Protein AF-A0A357GSZ4-F1 (afdb_monomer)

Radius of gyration: 9.91 Å; Cα contacts (8 Å, |Δi|>4): 32; chains: 1; bounding box: 26×19×24 Å

Secondary structure (DSSP, 8-state):
--HHHHHHHHHHTSPTT----HHHHHHHTT-TT-HHHHHHHHHT---

Solvent-accessible surface area (backbone atoms only — not comparable to full-atom values): 2958 Å² total; per-residue (Å²): 136,52,74,68,57,54,52,50,57,56,59,72,67,55,56,90,96,60,86,82,52,49,52,56,54,14,46,77,72,74,39,59,86,40,25,67,59,48,51,53,49,61,74,65,47,91,118

Nearest PDB structures (foldseek):
  4wx9-assembly1_C-4  TM=9.246E-01  e=1.594E-02  Mycobacterium tuberculosis H37Rv
  1qnt-assembly1_A  TM=8.473E-01  e=1.088E-02  Homo sapiens
  4wxc-assembly1_A  TM=9.132E-01  e=3.642E-02  Mycobacterium tuberculosis H37Rv
  3gx4-assembly1_X  TM=9.852E-01  e=6.453E-02  Schizosaccharomyces pombe
  7e76-assembly1_B  TM=7.783E-01  e=3.323E+00  Triticum aestivum

Structure (mmCIF, N/CA/C/O backbone):
data_AF-A0A357GSZ4-F1
#
_entry.id   AF-A0A3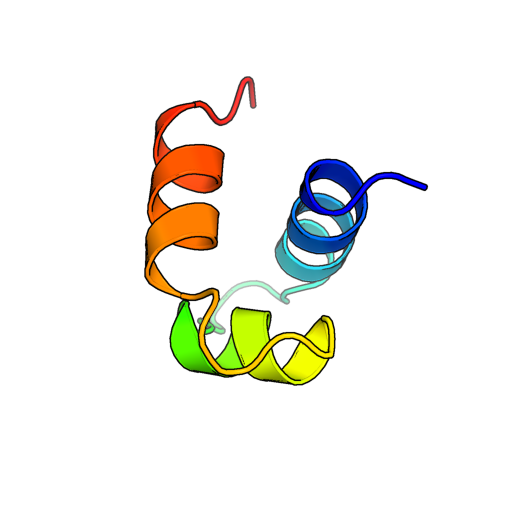57GSZ4-F1
#
loop_
_atom_site.group_PDB
_atom_site.id
_atom_site.type_symbol
_atom_site.label_atom_id
_atom_site.label_alt_id
_atom_site.label_comp_id
_atom_site.label_asym_id
_atom_site.label_entity_id
_atom_site.label_seq_id
_atom_site.pdbx_PDB_ins_code
_atom_site.Cartn_x
_atom_site.Cartn_y
_atom_site.Cartn_z
_atom_site.occupancy
_atom_site.B_iso_or_equiv
_atom_site.auth_seq_id
_atom_site.auth_comp_id
_atom_site.auth_asym_id
_atom_site.auth_atom_id
_atom_site.pdbx_PDB_model_num
ATOM 1 N N . MET A 1 1 ? 8.797 12.443 0.169 1.00 60.28 1 MET A N 1
ATOM 2 C CA . MET A 1 1 ? 7.691 11.467 0.242 1.00 60.28 1 MET A CA 1
ATOM 3 C C . MET A 1 1 ? 8.238 10.098 -0.110 1.00 60.28 1 MET A C 1
ATOM 5 O O . MET A 1 1 ? 8.641 9.873 -1.249 1.00 60.28 1 MET A O 1
ATOM 9 N N . ASN A 1 2 ? 8.354 9.226 0.882 1.00 85.81 2 ASN A N 1
ATOM 10 C CA . ASN A 1 2 ? 8.958 7.914 0.712 1.00 85.81 2 ASN A CA 1
ATOM 11 C C . ASN A 1 2 ? 7.962 6.934 0.064 1.00 85.81 2 ASN A C 1
ATOM 13 O O . ASN A 1 2 ? 6.745 7.126 0.120 1.00 85.81 2 ASN A O 1
ATOM 17 N N . PHE A 1 3 ? 8.461 5.864 -0.557 1.00 85.44 3 PHE A N 1
ATOM 18 C CA . PHE A 1 3 ? 7.614 4.886 -1.258 1.00 85.44 3 PHE A CA 1
ATOM 19 C C . PHE A 1 3 ? 6.546 4.275 -0.329 1.00 85.44 3 PHE A C 1
ATOM 21 O O . PHE A 1 3 ? 5.395 4.131 -0.733 1.00 85.44 3 PHE A O 1
ATOM 28 N N . LYS A 1 4 ? 6.906 4.016 0.935 1.00 88.81 4 LYS A N 1
ATOM 29 C CA . LYS A 1 4 ? 6.005 3.542 1.998 1.00 88.81 4 LYS A CA 1
ATOM 30 C C . LYS A 1 4 ? 4.861 4.528 2.288 1.00 88.81 4 LYS A C 1
ATOM 32 O O . LYS A 1 4 ? 3.699 4.144 2.261 1.00 88.81 4 LYS A O 1
ATOM 37 N N . GLU A 1 5 ? 5.173 5.809 2.481 1.00 88.88 5 GLU A N 1
ATOM 38 C CA . GLU A 1 5 ? 4.172 6.854 2.762 1.00 88.88 5 GLU A CA 1
ATOM 39 C C . GLU A 1 5 ? 3.192 7.033 1.599 1.00 88.88 5 GLU A C 1
ATOM 41 O O . GLU A 1 5 ? 1.991 7.205 1.800 1.00 88.88 5 GLU A O 1
ATOM 46 N N . LYS A 1 6 ? 3.695 6.956 0.360 1.00 89.88 6 LYS A N 1
ATOM 47 C CA . LYS A 1 6 ? 2.861 7.048 -0.843 1.00 89.88 6 LYS A CA 1
ATOM 48 C C . LYS A 1 6 ? 1.858 5.893 -0.912 1.00 89.88 6 LYS A C 1
ATOM 50 O O . LYS A 1 6 ? 0.701 6.113 -1.256 1.00 89.88 6 LYS A O 1
ATOM 55 N N . VAL A 1 7 ? 2.294 4.682 -0.559 1.00 91.00 7 VAL A N 1
ATOM 56 C CA . VAL A 1 7 ? 1.438 3.488 -0.482 1.00 91.00 7 VAL A CA 1
ATOM 57 C C . VAL A 1 7 ? 0.335 3.675 0.563 1.00 91.00 7 VAL A C 1
ATOM 59 O O . VAL A 1 7 ? -0.830 3.451 0.244 1.00 91.00 7 VAL A O 1
ATOM 62 N N . TYR A 1 8 ? 0.671 4.142 1.767 1.00 90.62 8 TYR A N 1
ATOM 63 C CA . TYR A 1 8 ? -0.317 4.368 2.827 1.00 90.62 8 TYR A CA 1
ATOM 64 C C . TYR A 1 8 ? -1.317 5.466 2.486 1.00 90.62 8 TYR A C 1
ATOM 66 O O . TYR A 1 8 ? -2.515 5.268 2.661 1.00 90.62 8 TYR A O 1
ATOM 74 N N . LYS A 1 9 ? -0.865 6.580 1.900 1.00 91.19 9 LYS A N 1
ATOM 75 C CA . LYS A 1 9 ? -1.766 7.658 1.475 1.00 91.19 9 LYS A CA 1
ATOM 76 C C . LYS A 1 9 ? -2.790 7.180 0.441 1.00 91.19 9 LYS A C 1
ATOM 78 O O . LYS A 1 9 ? -3.969 7.509 0.539 1.00 91.19 9 LYS A O 1
ATOM 83 N N . ILE A 1 10 ? -2.353 6.379 -0.535 1.00 90.50 10 ILE A N 1
ATOM 84 C CA . ILE A 1 10 ? -3.258 5.796 -1.535 1.00 90.50 10 ILE A CA 1
ATOM 85 C C . ILE A 1 10 ? -4.209 4.795 -0.875 1.00 90.50 10 ILE A C 1
ATOM 87 O O . ILE A 1 10 ? -5.397 4.814 -1.176 1.00 90.50 10 ILE A O 1
ATOM 91 N N . CYS A 1 11 ? -3.713 3.962 0.043 1.00 90.31 11 CYS A N 1
ATOM 92 C CA . CYS A 1 11 ? -4.537 2.984 0.752 1.00 90.31 11 CYS A CA 1
ATOM 93 C C . CYS A 1 11 ? -5.623 3.648 1.613 1.00 90.31 11 CYS A C 1
ATOM 95 O O . CYS A 1 11 ? -6.775 3.234 1.576 1.00 90.31 11 CYS A O 1
ATOM 97 N N . SER A 1 12 ? -5.278 4.727 2.317 1.00 90.75 12 SER A N 1
ATOM 98 C CA . SER A 1 12 ? -6.210 5.531 3.117 1.00 90.75 12 SER A CA 1
ATOM 99 C C . SER A 1 12 ? -7.273 6.244 2.264 1.00 90.75 12 SER A C 1
ATOM 101 O O . SER A 1 12 ? -8.363 6.535 2.743 1.00 90.75 12 SER A O 1
ATOM 103 N N . SER A 1 13 ? -7.001 6.466 0.973 1.00 92.06 13 SER A N 1
ATOM 104 C CA . SER A 1 13 ? -7.955 7.081 0.037 1.00 92.06 13 SER A CA 1
ATOM 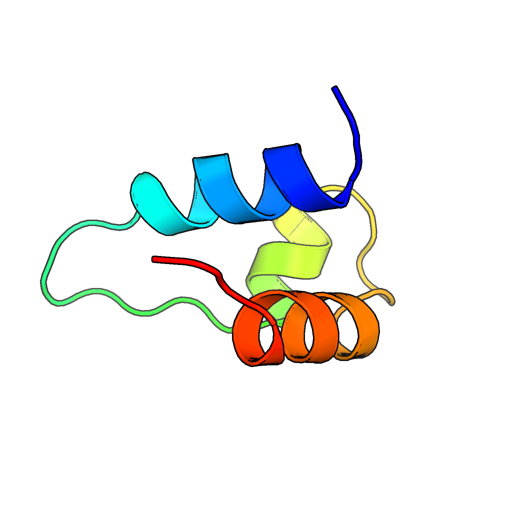105 C C . SER A 1 13 ? -8.988 6.094 -0.533 1.00 92.06 13 SER A C 1
ATOM 107 O O . SER A 1 13 ? -9.850 6.497 -1.316 1.00 92.06 13 SER A O 1
ATOM 109 N N . ILE A 1 14 ? -8.901 4.798 -0.209 1.00 90.19 14 ILE A N 1
ATOM 110 C CA . ILE A 1 14 ? -9.823 3.785 -0.738 1.00 90.19 14 ILE A CA 1
ATOM 111 C C . ILE A 1 14 ? -11.176 3.920 -0.024 1.00 90.19 14 ILE A C 1
ATOM 113 O O . ILE A 1 14 ? -11.232 3.832 1.203 1.00 90.19 14 ILE A O 1
ATOM 117 N N . PRO A 1 15 ? -12.286 4.104 -0.760 1.00 93.00 15 PRO A N 1
ATOM 118 C CA . PRO A 1 15 ? -13.599 4.232 -0.146 1.00 93.00 15 PRO A CA 1
ATOM 119 C C . PRO A 1 15 ? -14.062 2.902 0.459 1.00 93.00 15 PRO A C 1
ATOM 121 O O . PRO A 1 15 ? -13.758 1.820 -0.054 1.00 93.00 15 PRO A O 1
ATOM 124 N N . LYS A 1 16 ? -14.862 2.989 1.527 1.00 91.88 16 LYS A N 1
ATOM 125 C CA . LYS A 1 16 ? -15.452 1.817 2.186 1.00 91.88 16 LYS A CA 1
ATOM 126 C C . LYS A 1 16 ? -16.250 0.975 1.184 1.00 91.88 16 LYS A C 1
ATOM 128 O O . LYS A 1 16 ? -16.958 1.511 0.336 1.00 91.88 16 LYS A O 1
ATOM 133 N N . GLY A 1 17 ? -16.118 -0.347 1.282 1.00 94.44 17 GLY A N 1
ATOM 134 C CA . GLY A 1 17 ? -16.759 -1.295 0.365 1.00 94.44 17 GLY A CA 1
ATOM 135 C C . GLY A 1 17 ? -16.017 -1.506 -0.959 1.00 94.44 17 GLY A C 1
ATOM 136 O O . GLY A 1 17 ? -16.438 -2.341 -1.755 1.00 94.44 17 GLY A O 1
ATOM 137 N N . LYS A 1 18 ? -14.900 -0.804 -1.200 1.00 94.31 18 LYS A N 1
ATOM 138 C CA . LYS A 1 18 ? -13.975 -1.117 -2.296 1.00 94.31 18 LYS A CA 1
ATOM 139 C C . LYS A 1 18 ? -12.685 -1.716 -1.758 1.00 94.31 18 LYS A C 1
ATOM 141 O O . LYS A 1 18 ? -12.244 -1.414 -0.654 1.00 94.31 18 LYS A O 1
ATOM 146 N N . VAL A 1 19 ? -12.070 -2.550 -2.584 1.00 93.19 19 VAL A N 1
ATOM 147 C CA . VAL A 1 19 ? -10.771 -3.165 -2.316 1.00 93.19 19 VAL A CA 1
ATOM 148 C C . VAL A 1 19 ? -9.822 -2.862 -3.462 1.00 93.19 19 VAL A C 1
ATOM 150 O O . VAL A 1 19 ? -10.242 -2.661 -4.602 1.00 93.19 19 VAL A O 1
ATOM 153 N N . VAL A 1 20 ? -8.529 -2.839 -3.158 1.00 92.44 20 VAL A N 1
ATOM 154 C CA . VAL A 1 20 ? -7.474 -2.714 -4.159 1.00 92.44 20 VAL A CA 1
ATOM 155 C C . VAL A 1 20 ? -6.453 -3.817 -3.928 1.00 92.44 20 VAL A C 1
ATOM 157 O O . VAL A 1 20 ? -6.117 -4.152 -2.793 1.00 92.44 20 VAL A O 1
ATOM 160 N N . THR A 1 21 ? -5.941 -4.393 -5.005 1.00 93.06 21 THR A N 1
ATOM 161 C CA . THR A 1 21 ? -4.892 -5.412 -4.914 1.00 93.06 21 THR A CA 1
ATOM 162 C C . THR A 1 21 ? -3.515 -4.767 -4.775 1.00 93.06 21 THR A C 1
ATOM 164 O O . THR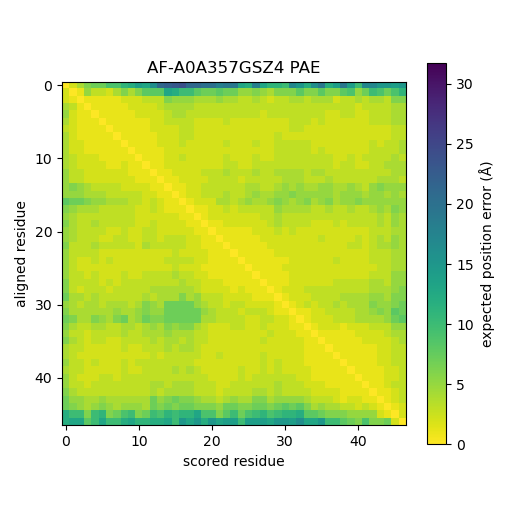 A 1 21 ? -3.272 -3.661 -5.265 1.00 93.06 21 THR A O 1
ATOM 167 N N . TYR A 1 22 ? -2.554 -5.488 -4.192 1.00 92.44 22 TYR A N 1
ATOM 168 C CA . TYR A 1 22 ? -1.168 -5.012 -4.103 1.00 92.44 22 TYR A CA 1
ATOM 169 C C . TYR A 1 22 ? -0.539 -4.743 -5.474 1.00 92.44 22 TYR A C 1
ATOM 171 O O . TYR A 1 22 ? 0.261 -3.822 -5.609 1.00 92.44 22 TYR A O 1
ATOM 179 N N . GLY A 1 23 ? -0.930 -5.494 -6.508 1.00 92.25 23 GLY A N 1
ATOM 180 C CA . GLY A 1 23 ? -0.505 -5.240 -7.887 1.00 92.25 23 GLY A CA 1
ATOM 181 C C . GLY A 1 23 ? -1.072 -3.935 -8.456 1.00 92.25 23 GLY A C 1
ATOM 182 O O . GLY A 1 23 ? -0.357 -3.193 -9.130 1.00 92.25 23 GLY A O 1
ATOM 183 N N . GLN A 1 24 ? -2.329 -3.609 -8.150 1.00 92.12 24 GLN A N 1
ATOM 184 C CA . GLN A 1 24 ? -2.934 -2.329 -8.531 1.00 92.12 24 GLN A CA 1
ATOM 185 C C . GLN A 1 24 ? -2.292 -1.159 -7.772 1.00 92.12 24 GLN A C 1
ATOM 187 O O . GLN A 1 24 ? -1.884 -0.186 -8.399 1.00 92.12 24 GLN A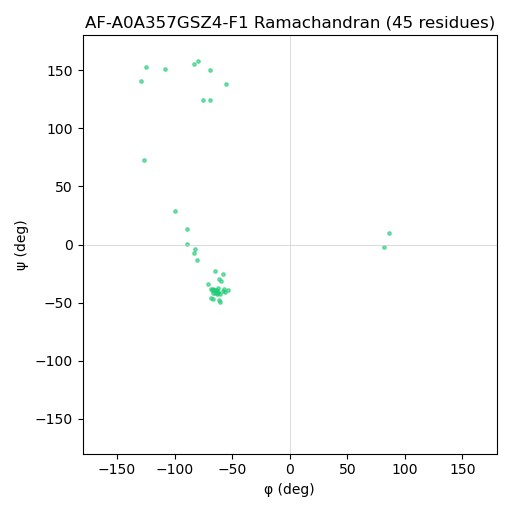 O 1
ATOM 192 N N . LEU A 1 25 ? -2.094 -1.283 -6.457 1.00 91.94 25 LEU A N 1
ATOM 193 C CA . LEU A 1 25 ? -1.350 -0.309 -5.642 1.00 91.94 25 LEU A CA 1
ATOM 194 C C . LEU A 1 25 ? 0.081 -0.083 -6.168 1.00 91.94 25 LEU A C 1
ATOM 196 O O . LEU A 1 25 ? 0.555 1.051 -6.255 1.00 91.94 25 LEU A O 1
ATOM 200 N N . ALA A 1 26 ? 0.765 -1.151 -6.580 1.00 92.81 26 ALA A N 1
ATOM 201 C CA . ALA A 1 26 ? 2.095 -1.095 -7.185 1.00 92.81 26 ALA A CA 1
ATOM 202 C C . ALA A 1 26 ? 2.099 -0.308 -8.508 1.00 92.81 26 ALA A C 1
ATOM 204 O O . ALA A 1 26 ? 2.990 0.506 -8.752 1.00 92.81 26 ALA A O 1
ATOM 205 N N . ARG A 1 27 ? 1.072 -0.484 -9.347 1.00 92.12 27 ARG A N 1
ATOM 206 C CA . ARG A 1 27 ? 0.903 0.301 -10.581 1.00 92.12 27 ARG A CA 1
ATOM 207 C C . ARG A 1 27 ? 0.617 1.775 -10.284 1.00 92.12 27 ARG A C 1
ATOM 209 O O . ARG A 1 27 ? 1.298 2.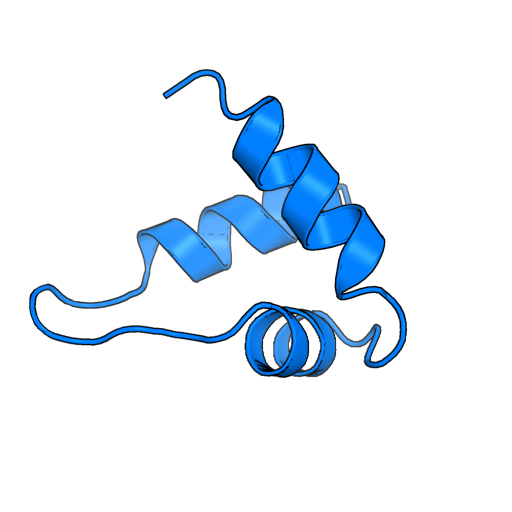632 -10.836 1.00 92.12 27 ARG A O 1
ATOM 216 N N . LEU A 1 28 ? -0.301 2.066 -9.361 1.00 89.31 28 LEU A N 1
ATOM 217 C CA . LEU A 1 28 ? -0.669 3.435 -8.962 1.00 89.31 28 LEU A CA 1
ATOM 218 C C . LEU A 1 28 ? 0.504 4.220 -8.360 1.00 89.31 28 LEU A C 1
ATOM 220 O O . LEU A 1 28 ? 0.591 5.439 -8.483 1.00 89.31 28 LEU A O 1
ATOM 224 N N . THR A 1 29 ? 1.438 3.525 -7.717 1.00 88.62 29 THR A N 1
ATOM 225 C CA . THR A 1 29 ? 2.633 4.146 -7.134 1.00 88.62 29 THR A CA 1
ATOM 226 C C . THR A 1 29 ? 3.767 4.365 -8.140 1.00 88.62 29 THR A C 1
ATOM 228 O O . THR A 1 29 ? 4.731 5.055 -7.797 1.00 88.62 29 THR A O 1
ATOM 231 N N . GLY A 1 30 ? 3.639 3.854 -9.373 1.00 88.31 30 G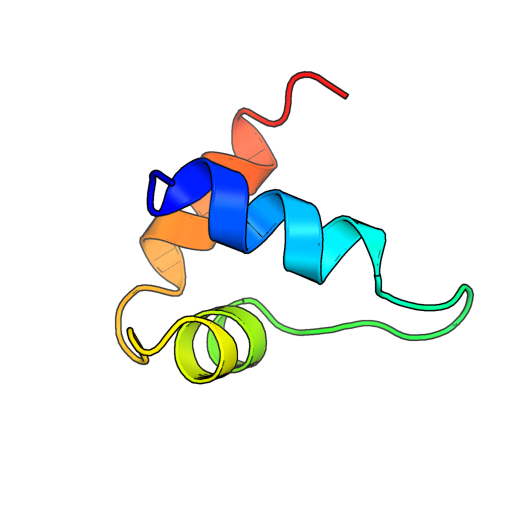LY A N 1
ATOM 232 C CA . GLY A 1 30 ? 4.654 3.918 -10.431 1.00 88.31 30 GLY A CA 1
ATOM 233 C C . GLY A 1 30 ? 5.688 2.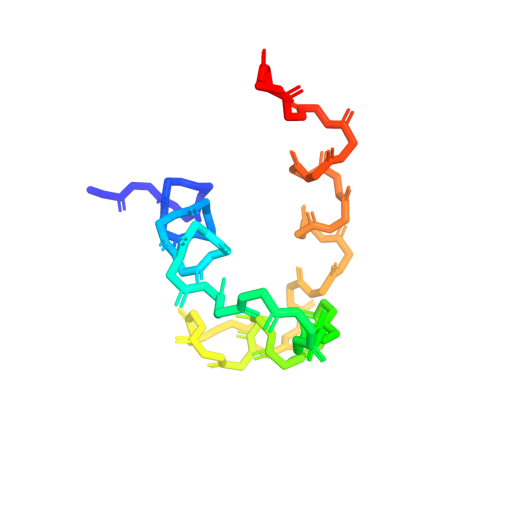788 -10.374 1.00 88.31 30 GLY A C 1
ATOM 234 O O . GLY A 1 30 ? 6.691 2.836 -11.080 1.00 88.31 30 GLY A O 1
ATOM 235 N N . LYS A 1 31 ? 5.473 1.765 -9.535 1.00 89.62 31 LYS A N 1
ATOM 236 C CA . LYS A 1 31 ? 6.381 0.620 -9.368 1.00 89.62 31 LYS A CA 1
ATOM 237 C C . LYS A 1 31 ? 5.628 -0.702 -9.547 1.00 89.62 31 LYS A C 1
ATOM 239 O O . LYS A 1 31 ? 5.440 -1.422 -8.571 1.00 89.62 31 LYS A O 1
ATOM 244 N N . PRO A 1 32 ? 5.235 -1.086 -10.775 1.00 88.75 32 PRO A N 1
ATOM 245 C CA . PRO A 1 32 ? 4.359 -2.237 -11.029 1.00 88.75 32 PRO A CA 1
ATOM 246 C C . PRO A 1 32 ? 4.880 -3.583 -10.490 1.00 88.75 32 PRO A C 1
ATOM 248 O O . PRO A 1 32 ? 4.081 -4.464 -10.186 1.00 88.75 32 PRO A O 1
ATOM 251 N N . LYS A 1 33 ? 6.200 -3.745 -10.320 1.00 91.69 33 LYS A N 1
ATOM 252 C CA . LYS A 1 33 ? 6.830 -4.960 -9.762 1.00 91.69 33 LYS A CA 1
ATOM 253 C C . LYS A 1 33 ? 6.974 -4.948 -8.230 1.00 91.69 33 LYS A C 1
ATOM 255 O O . LYS A 1 33 ? 7.472 -5.908 -7.654 1.00 91.69 33 LYS A O 1
ATOM 260 N N . ALA A 1 34 ? 6.534 -3.890 -7.547 1.00 92.62 34 ALA A N 1
ATOM 261 C CA . ALA A 1 34 ? 6.712 -3.723 -6.103 1.00 92.62 34 ALA A CA 1
ATOM 262 C C . ALA A 1 34 ? 5.575 -4.313 -5.247 1.00 92.62 34 ALA A C 1
ATOM 264 O O . ALA A 1 34 ? 5.517 -4.046 -4.049 1.00 92.62 34 ALA A O 1
ATOM 265 N N . ALA A 1 35 ? 4.690 -5.138 -5.818 1.00 92.81 35 ALA A N 1
ATOM 266 C CA . ALA A 1 35 ? 3.555 -5.726 -5.099 1.00 92.81 35 ALA A CA 1
ATOM 267 C C . ALA A 1 35 ? 3.975 -6.462 -3.810 1.00 92.81 35 ALA A C 1
ATOM 269 O O . ALA A 1 35 ? 3.323 -6.326 -2.777 1.00 92.81 35 ALA A 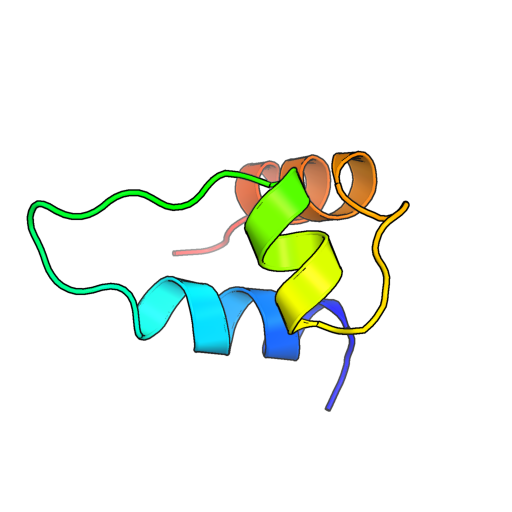O 1
ATOM 270 N N . ARG A 1 36 ? 5.104 -7.186 -3.835 1.00 93.56 36 ARG A N 1
ATOM 271 C CA . ARG A 1 36 ? 5.613 -7.889 -2.647 1.00 93.56 36 ARG A CA 1
ATOM 272 C C . ARG A 1 36 ? 6.108 -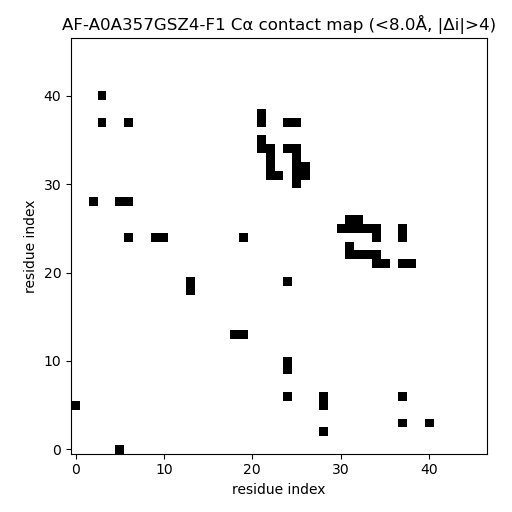6.932 -1.559 1.00 93.56 36 ARG A C 1
ATOM 274 O O . ARG A 1 36 ? 5.840 -7.173 -0.388 1.00 93.56 36 ARG A O 1
ATOM 281 N N . ALA A 1 37 ? 6.756 -5.829 -1.938 1.00 91.75 37 ALA A N 1
ATOM 282 C CA . ALA A 1 37 ? 7.177 -4.794 -0.992 1.00 91.75 37 ALA A CA 1
ATOM 283 C C . ALA A 1 37 ? 5.971 -4.111 -0.329 1.00 91.75 37 ALA A C 1
ATOM 285 O O . ALA A 1 37 ? 5.983 -3.872 0.873 1.00 91.75 37 ALA A O 1
ATOM 286 N N . ILE A 1 38 ? 4.900 -3.871 -1.089 1.00 92.62 38 ILE A N 1
ATOM 287 C CA . ILE A 1 38 ? 3.646 -3.321 -0.557 1.00 92.62 38 ILE A CA 1
ATOM 288 C C . ILE A 1 38 ? 3.022 -4.272 0.466 1.00 92.62 38 ILE A C 1
ATOM 290 O O . ILE A 1 38 ? 2.618 -3.818 1.531 1.00 92.62 38 ILE A O 1
ATOM 294 N N . GLY A 1 39 ? 3.023 -5.582 0.203 1.00 92.56 39 GLY A N 1
ATOM 295 C CA . GLY A 1 39 ? 2.591 -6.576 1.191 1.00 92.56 39 GLY A CA 1
ATOM 296 C C . GLY A 1 39 ? 3.399 -6.513 2.494 1.00 92.56 39 GLY A C 1
ATOM 297 O O . GLY A 1 39 ? 2.825 -6.588 3.575 1.00 92.56 39 GLY A O 1
ATOM 298 N N . VAL A 1 40 ? 4.718 -6.299 2.413 1.00 92.88 40 VAL A N 1
ATOM 299 C CA . VAL A 1 40 ? 5.571 -6.099 3.602 1.00 92.88 40 VAL A CA 1
ATOM 300 C C . VAL A 1 40 ? 5.216 -4.804 4.341 1.00 92.88 40 VAL A C 1
ATOM 302 O O . VAL A 1 40 ? 5.184 -4.792 5.568 1.00 92.88 40 VAL A O 1
ATOM 305 N N . PHE A 1 41 ? 4.914 -3.718 3.628 1.00 91.81 41 PHE A N 1
ATOM 306 C CA . PHE A 1 41 ? 4.495 -2.464 4.262 1.00 91.81 41 PHE A CA 1
ATOM 307 C C . PHE A 1 41 ? 3.144 -2.579 4.956 1.00 91.81 41 PHE A C 1
ATOM 309 O O . PHE A 1 41 ? 2.991 -2.018 6.034 1.00 91.81 41 PHE A O 1
ATOM 316 N N . MET A 1 42 ? 2.197 -3.308 4.367 1.00 89.31 42 MET A N 1
ATOM 317 C CA . MET A 1 42 ? 0.897 -3.561 4.992 1.00 89.31 42 MET A CA 1
ATOM 318 C C . MET A 1 42 ? 1.013 -4.514 6.181 1.00 89.31 42 MET A C 1
ATOM 320 O O . MET A 1 42 ? 0.328 -4.326 7.175 1.00 89.31 42 MET A O 1
ATOM 324 N N . LYS A 1 43 ? 1.931 -5.490 6.136 1.00 91.50 43 LYS A N 1
ATOM 325 C CA . LYS A 1 43 ? 2.240 -6.339 7.297 1.00 91.50 43 LYS A CA 1
ATOM 326 C C . LYS A 1 43 ? 2.794 -5.532 8.478 1.00 91.50 43 LYS A C 1
ATOM 328 O O . LYS A 1 43 ? 2.491 -5.848 9.619 1.00 91.50 43 LYS A O 1
ATOM 333 N N . ASN A 1 44 ? 3.610 -4.519 8.195 1.00 87.94 44 ASN A N 1
ATOM 334 C CA . ASN A 1 44 ? 4.208 -3.630 9.193 1.00 87.94 44 ASN A CA 1
ATOM 335 C C . ASN A 1 44 ? 3.440 -2.302 9.308 1.00 87.94 44 ASN A C 1
ATOM 337 O O . ASN A 1 44 ? 4.058 -1.260 9.558 1.00 87.94 44 ASN A O 1
ATOM 341 N N . ASN A 1 45 ? 2.134 -2.314 9.024 1.00 85.62 45 ASN A N 1
ATOM 342 C CA . ASN A 1 45 ? 1.302 -1.129 9.159 1.00 85.62 45 ASN A CA 1
ATOM 343 C C . ASN A 1 45 ? 1.146 -0.795 10.653 1.00 85.62 45 ASN A C 1
ATOM 345 O O . ASN A 1 45 ? 0.760 -1.684 11.407 1.00 85.62 45 ASN A O 1
ATOM 349 N N . PRO A 1 46 ? 1.499 0.425 11.094 1.00 75.88 46 PRO A N 1
ATOM 350 C CA . PRO A 1 46 ? 1.391 0.815 12.499 1.00 75.88 46 PRO A CA 1
ATOM 351 C C . PRO A 1 46 ? -0.031 1.225 12.918 1.00 75.88 46 PRO A C 1
ATOM 353 O O . PRO A 1 46 ? -0.266 1.355 14.116 1.00 75.88 46 PRO A O 1
ATOM 356 N N . ASP A 1 47 ? -0.930 1.441 11.949 1.00 67.50 47 ASP A N 1
ATOM 357 C CA . ASP A 1 47 ? -2.363 1.709 12.152 1.00 67.50 47 ASP A CA 1
ATOM 358 C C . ASP A 1 47 ? -3.196 0.420 12.193 1.00 67.50 47 ASP A C 1
ATOM 360 O O . ASP A 1 47 ? -2.894 -0.498 11.383 1.00 67.50 47 ASP A O 1
#

Sequence (47 aa):
MNFKEKVYKICSSIPKGKVVTYGQLARLTGKPKAARAIGVFMKNNPD

pLDDT: mean 89.5, std 6.23, range [60.28, 94.44]

Foldseek 3Di:
DDLLVLLVVVVVPDDPPDDDALQRSCVVSVRNPCSVVSVVSVVVPPD

Mean predicted aligned error: 3.37 Å